Protein AF-A0A353RKH3-F1 (afdb_monomer_lite)

Foldseek 3Di:
DEDEFEDCPPPRVVVQVVCVVVVHHYHYDYPPPV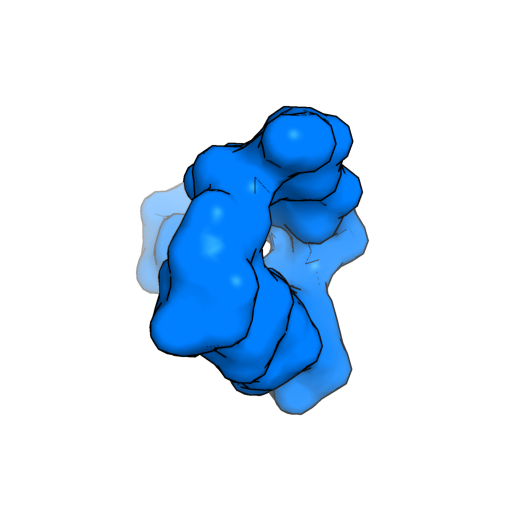D

Radius of gyration: 9.3 Å; chains: 1; bounding box: 18×17×25 Å

pLDDT: mean 96.31, std 3.56, range [81.12, 98.38]

Sequence (35 aa):
MKVCFMGLGYIGLPTAIVAADNGIDVTGVDINPHV

Structure (mmCIF, N/CA/C/O backbone):
data_AF-A0A353RKH3-F1
#
_entry.id   AF-A0A353RKH3-F1
#
loop_
_atom_site.group_PDB
_atom_site.id
_atom_site.type_symbol
_atom_site.label_atom_id
_atom_site.label_alt_id
_atom_site.label_comp_id
_atom_site.label_asym_id
_atom_site.label_entity_id
_atom_site.label_seq_id
_atom_site.pdbx_PDB_ins_code
_atom_site.Cartn_x
_atom_site.Cartn_y
_atom_site.Cartn_z
_atom_site.occupancy
_atom_site.B_iso_or_equiv
_atom_site.auth_seq_id
_atom_site.auth_comp_id
_atom_site.auth_asym_id
_atom_site.auth_atom_id
_atom_site.pdbx_PDB_model_num
ATOM 1 N N . MET A 1 1 ? -10.256 10.938 8.713 1.00 85.12 1 MET A N 1
ATOM 2 C CA . MET A 1 1 ? -9.142 11.544 7.946 1.00 85.12 1 MET A CA 1
ATOM 3 C C . MET A 1 1 ? -8.893 10.662 6.733 1.00 85.12 1 MET A C 1
ATOM 5 O O . MET A 1 1 ? -9.031 9.455 6.888 1.00 85.12 1 MET A O 1
ATOM 9 N N . LYS A 1 2 ? -8.594 11.237 5.562 1.00 94.00 2 LYS A N 1
ATOM 10 C CA . LYS A 1 2 ? -8.243 10.476 4.353 1.00 94.00 2 LYS A CA 1
ATOM 11 C C . LYS A 1 2 ? -6.788 10.742 3.985 1.00 94.00 2 LYS A C 1
ATOM 13 O O . LYS A 1 2 ? -6.378 11.902 4.028 1.00 94.00 2 LYS A O 1
ATOM 18 N N . VAL A 1 3 ? -6.033 9.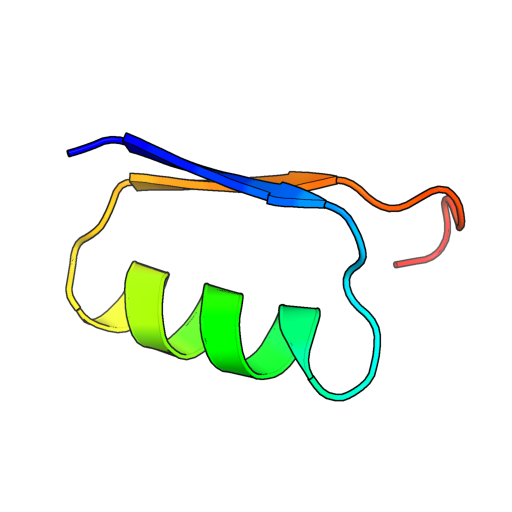701 3.642 1.00 96.81 3 VAL A N 1
ATOM 19 C CA . VAL A 1 3 ? -4.608 9.800 3.292 1.00 96.81 3 VAL A CA 1
ATOM 20 C C . VAL A 1 3 ? -4.345 9.094 1.965 1.00 96.81 3 VAL A C 1
ATOM 22 O O . VAL A 1 3 ? -4.822 7.986 1.734 1.00 96.81 3 VAL A O 1
ATOM 25 N N . CYS A 1 4 ? -3.572 9.745 1.098 1.00 97.69 4 CYS A N 1
ATOM 26 C CA . CYS A 1 4 ? -3.095 9.168 -0.153 1.00 97.69 4 CYS A CA 1
ATOM 27 C C . CYS A 1 4 ? -1.596 8.872 -0.039 1.00 97.69 4 CYS A C 1
ATOM 29 O O . CYS A 1 4 ? -0.809 9.783 0.225 1.00 97.69 4 CYS A O 1
ATOM 31 N N . PHE A 1 5 ? -1.211 7.614 -0.239 1.00 97.31 5 PHE A N 1
ATOM 32 C CA . PHE A 1 5 ? 0.183 7.184 -0.300 1.00 97.31 5 PHE A CA 1
ATOM 33 C C . PHE A 1 5 ? 0.608 7.051 -1.761 1.00 97.31 5 PHE A C 1
ATOM 35 O O . PHE A 1 5 ? 0.089 6.203 -2.482 1.00 97.31 5 PHE A O 1
ATOM 42 N N . MET A 1 6 ? 1.559 7.885 -2.186 1.00 97.06 6 MET A N 1
ATOM 43 C CA . MET A 1 6 ? 2.178 7.808 -3.511 1.00 97.06 6 MET A CA 1
ATOM 44 C C . MET A 1 6 ? 3.501 7.039 -3.424 1.00 97.06 6 MET A C 1
ATOM 46 O O . MET A 1 6 ? 4.436 7.485 -2.760 1.00 97.06 6 MET A O 1
ATOM 50 N N . GLY A 1 7 ? 3.565 5.901 -4.111 1.00 96.50 7 GLY A N 1
ATOM 51 C CA . GLY A 1 7 ? 4.649 4.926 -4.051 1.00 96.50 7 GLY A CA 1
ATOM 52 C C . GLY A 1 7 ? 4.412 3.884 -2.956 1.00 96.50 7 GLY A C 1
ATOM 53 O O . GLY A 1 7 ? 4.425 4.198 -1.768 1.00 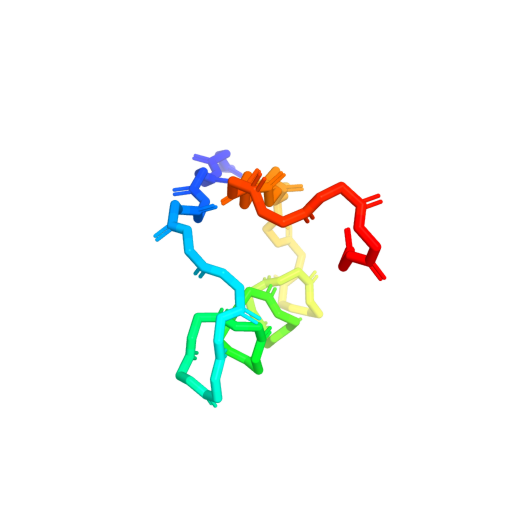96.50 7 GLY A O 1
ATOM 54 N N . LEU A 1 8 ? 4.253 2.626 -3.359 1.00 97.56 8 LEU A N 1
ATOM 55 C CA . LEU A 1 8 ? 3.991 1.45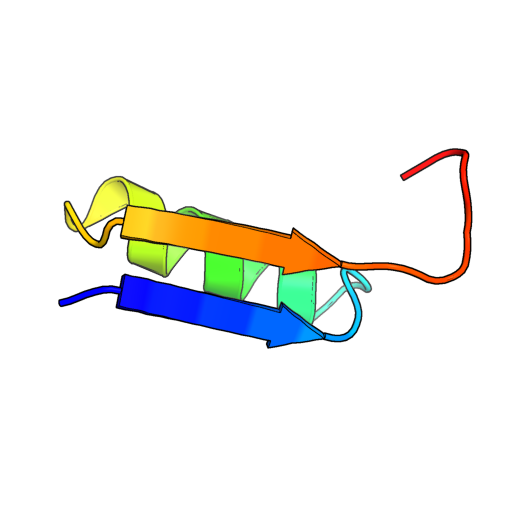0 -2.524 1.00 97.56 8 LEU A CA 1
ATOM 56 C C . LEU A 1 8 ? 5.206 0.506 -2.500 1.00 97.56 8 LEU A C 1
ATOM 58 O O . LEU A 1 8 ? 5.090 -0.715 -2.430 1.00 97.56 8 LEU A O 1
ATOM 62 N N . GLY A 1 9 ? 6.407 1.085 -2.529 1.00 95.38 9 GLY A N 1
ATOM 63 C CA . GLY A 1 9 ? 7.646 0.351 -2.285 1.00 95.38 9 GLY A CA 1
ATOM 64 C C . GLY A 1 9 ? 7.793 -0.083 -0.821 1.00 95.38 9 GLY A C 1
ATOM 65 O O . GLY A 1 9 ? 6.899 0.101 0.005 1.00 95.38 9 GLY A O 1
ATOM 66 N N . TYR A 1 10 ? 8.980 -0.583 -0.468 1.00 96.06 10 TYR A N 1
ATOM 67 C CA . TYR A 1 10 ? 9.284 -1.130 0.864 1.00 96.06 10 TYR A CA 1
ATOM 68 C C . TYR A 1 10 ? 8.963 -0.195 2.046 1.00 96.06 10 TYR A C 1
ATOM 70 O O . TYR A 1 10 ? 8.738 -0.676 3.145 1.00 96.06 10 TYR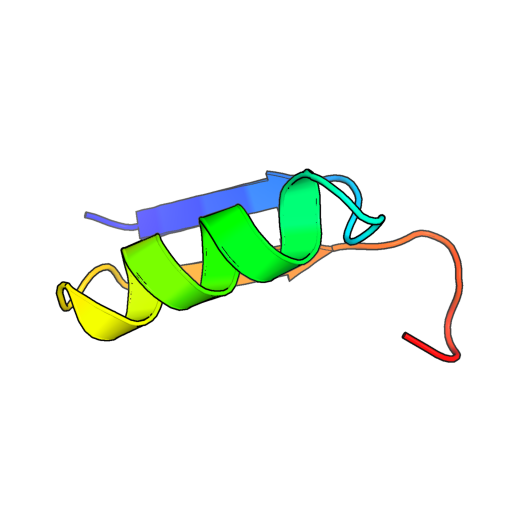 A O 1
ATOM 78 N N . ILE A 1 11 ? 8.928 1.125 1.850 1.00 97.38 11 ILE A N 1
ATOM 79 C CA . ILE A 1 11 ? 8.527 2.074 2.901 1.00 97.38 11 ILE A CA 1
ATOM 80 C C . ILE A 1 11 ? 7.042 2.423 2.801 1.00 97.38 11 ILE A C 1
ATOM 82 O O . ILE A 1 11 ? 6.326 2.393 3.802 1.00 97.38 11 ILE A O 1
ATOM 86 N N . GLY A 1 12 ? 6.575 2.760 1.599 1.00 96.75 12 GLY A N 1
ATOM 87 C CA . GLY A 1 12 ? 5.226 3.276 1.397 1.00 96.75 12 GLY A CA 1
ATOM 88 C C . GLY A 1 12 ? 4.142 2.246 1.693 1.00 96.75 12 GLY A C 1
ATOM 89 O O . GLY A 1 12 ? 3.191 2.565 2.400 1.00 96.75 12 GLY A O 1
ATOM 90 N N . LEU A 1 13 ? 4.320 0.999 1.248 1.00 97.50 13 LEU A N 1
ATOM 91 C CA . LEU A 1 13 ? 3.340 -0.065 1.461 1.00 97.50 13 LEU A CA 1
ATOM 92 C C . LEU A 1 13 ? 3.145 -0.421 2.945 1.00 97.50 13 LEU A C 1
ATOM 94 O O . LEU A 1 13 ? 2.009 -0.334 3.413 1.00 97.50 13 LEU A O 1
ATOM 98 N N . PRO A 1 14 ? 4.185 -0.763 3.734 1.00 98.25 14 PRO A N 1
ATOM 99 C CA . PRO A 1 14 ? 3.970 -1.066 5.148 1.00 98.25 14 PRO A CA 1
ATOM 100 C C . PRO A 1 14 ? 3.465 0.143 5.940 1.00 98.25 14 PRO A C 1
ATOM 102 O O . PRO A 1 14 ? 2.672 -0.030 6.860 1.00 98.25 14 PRO A O 1
ATOM 105 N N . THR A 1 15 ? 3.845 1.369 5.567 1.00 98.19 15 THR A N 1
ATOM 106 C CA . THR A 1 15 ? 3.310 2.573 6.224 1.00 98.19 15 THR A CA 1
ATOM 107 C C . THR A 1 15 ? 1.820 2.765 5.922 1.00 98.19 15 THR A C 1
ATOM 109 O O . THR A 1 15 ? 1.044 3.046 6.836 1.00 98.19 15 THR A O 1
ATOM 112 N N . ALA A 1 16 ? 1.404 2.570 4.666 1.00 98.06 16 ALA A N 1
ATOM 113 C CA . ALA A 1 16 ? 0.003 2.625 4.255 1.00 98.06 16 ALA A CA 1
ATOM 114 C C . ALA A 1 16 ? -0.844 1.567 4.980 1.00 98.06 16 ALA A C 1
ATOM 116 O O . ALA A 1 16 ? -1.941 1.877 5.444 1.00 98.06 16 ALA A O 1
ATOM 117 N N . ILE A 1 17 ? -0.305 0.352 5.142 1.00 97.88 17 ILE A N 1
ATOM 118 C CA . ILE A 1 17 ? -0.947 -0.740 5.887 1.00 97.88 17 ILE A CA 1
ATOM 119 C C . ILE A 1 17 ? -1.158 -0.348 7.351 1.00 97.88 17 ILE A C 1
ATOM 121 O O . ILE A 1 17 ? -2.279 -0.439 7.842 1.00 97.88 17 ILE A O 1
ATOM 125 N N . VAL A 1 18 ? -0.118 0.135 8.039 1.00 98.31 18 VAL A N 1
ATOM 126 C CA . VAL A 1 18 ? -0.237 0.551 9.448 1.00 98.31 18 VAL A CA 1
ATOM 127 C C . VAL A 1 18 ? -1.244 1.694 9.601 1.00 98.31 18 VAL A C 1
ATOM 129 O O . VAL A 1 18 ? -2.042 1.685 10.535 1.00 98.31 18 VAL A O 1
ATOM 132 N N . ALA A 1 19 ? -1.258 2.666 8.684 1.00 98.12 19 ALA A N 1
ATOM 133 C CA . ALA A 1 19 ? -2.238 3.750 8.712 1.00 98.12 19 ALA A CA 1
ATOM 134 C C . ALA A 1 19 ? -3.679 3.230 8.556 1.00 98.12 19 ALA A C 1
ATOM 136 O O . ALA A 1 19 ? -4.556 3.627 9.326 1.00 98.12 19 ALA A O 1
ATOM 137 N N . ALA A 1 20 ? -3.911 2.321 7.605 1.00 98.06 20 ALA A N 1
ATOM 138 C CA . ALA A 1 20 ? -5.220 1.713 7.382 1.00 98.06 20 ALA A CA 1
ATOM 139 C C . ALA A 1 20 ? -5.687 0.879 8.588 1.00 98.06 20 ALA A C 1
ATOM 141 O O . ALA A 1 20 ? -6.837 1.000 9.008 1.00 98.06 20 ALA A O 1
ATOM 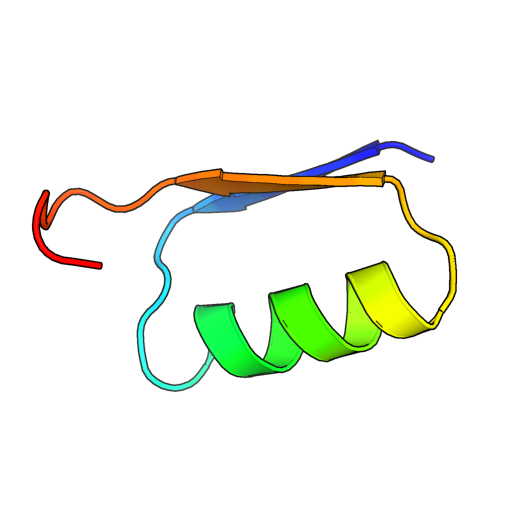142 N N . ASP A 1 21 ? -4.783 0.102 9.193 1.00 98.25 21 ASP A N 1
ATOM 143 C CA . ASP A 1 21 ? -5.055 -0.718 10.384 1.00 98.25 21 ASP A CA 1
ATOM 144 C C . ASP A 1 21 ? -5.451 0.135 11.605 1.00 98.25 21 ASP A C 1
ATOM 146 O O . ASP A 1 21 ? -6.286 -0.254 12.417 1.00 98.25 21 ASP A O 1
ATOM 150 N N . ASN A 1 22 ? -4.948 1.372 11.679 1.00 97.69 22 ASN A N 1
ATOM 151 C CA . ASN A 1 22 ? -5.345 2.361 12.687 1.00 97.69 22 ASN A CA 1
ATOM 152 C C . ASN A 1 22 ? -6.650 3.114 12.339 1.00 97.69 22 ASN A C 1
ATOM 154 O O . ASN A 1 22 ? -6.960 4.141 12.949 1.00 97.69 22 ASN A O 1
ATOM 158 N N . GLY A 1 23 ? -7.428 2.631 11.366 1.00 97.62 23 GLY A N 1
ATOM 159 C CA . GLY A 1 23 ? -8.742 3.174 11.011 1.00 97.62 23 GLY A CA 1
ATOM 160 C C . GLY A 1 23 ? -8.702 4.432 10.139 1.00 97.62 23 GLY A C 1
ATOM 161 O O . GLY A 1 23 ? -9.701 5.153 10.049 1.00 97.62 23 GLY A O 1
ATOM 162 N N . ILE A 1 24 ? -7.564 4.728 9.506 1.00 98.12 24 ILE A N 1
ATOM 163 C CA . ILE A 1 24 ? -7.458 5.819 8.533 1.00 98.12 24 ILE A CA 1
ATOM 164 C C . ILE A 1 24 ? -7.943 5.314 7.171 1.00 98.12 24 ILE A C 1
ATOM 166 O O . ILE A 1 24 ? -7.573 4.233 6.727 1.00 98.12 24 ILE A O 1
ATOM 170 N N . ASP A 1 25 ? -8.752 6.117 6.481 1.00 98.38 25 ASP A N 1
ATOM 171 C CA . ASP A 1 25 ? -9.160 5.827 5.104 1.00 98.38 25 ASP A CA 1
ATOM 172 C C . ASP A 1 25 ? -7.974 6.098 4.162 1.00 98.38 25 ASP A C 1
ATOM 174 O O . ASP A 1 25 ? -7.549 7.250 3.999 1.00 98.38 25 ASP A O 1
ATOM 178 N N . VAL A 1 26 ? -7.400 5.030 3.605 1.00 98.31 26 VAL A N 1
ATOM 179 C CA . VAL A 1 26 ? -6.152 5.056 2.835 1.00 98.31 26 VAL A CA 1
ATOM 180 C C . VAL A 1 26 ? -6.412 4.738 1.367 1.00 98.31 26 VAL A C 1
ATOM 182 O O . VAL A 1 26 ? -7.053 3.749 1.025 1.00 98.31 26 VAL A O 1
ATOM 185 N N . THR A 1 27 ? -5.843 5.554 0.482 1.00 98.06 27 THR A N 1
ATOM 186 C CA . THR A 1 27 ? -5.711 5.257 -0.950 1.00 98.06 27 THR A CA 1
ATOM 187 C C . THR A 1 27 ? -4.231 5.108 -1.295 1.00 98.06 27 THR A C 1
ATOM 189 O O . THR A 1 27 ? -3.448 6.025 -1.054 1.00 98.06 27 THR A O 1
ATOM 192 N N . GLY A 1 28 ? -3.837 3.960 -1.843 1.00 97.06 28 GLY A N 1
ATOM 193 C CA . GLY A 1 28 ? -2.487 3.730 -2.363 1.00 97.06 28 GLY A CA 1
ATOM 194 C C . GLY A 1 28 ? -2.419 3.993 -3.867 1.00 97.06 28 GLY A C 1
ATOM 195 O O . GLY A 1 28 ? -3.351 3.652 -4.592 1.00 97.06 28 GLY A O 1
ATOM 196 N N . VAL A 1 29 ? -1.329 4.600 -4.333 1.00 97.75 29 VAL A N 1
ATOM 197 C CA . VAL A 1 29 ? -1.061 4.858 -5.754 1.00 97.75 29 VAL A CA 1
ATOM 198 C C . VAL A 1 29 ? 0.377 4.460 -6.059 1.00 97.75 29 VAL A C 1
ATOM 200 O O . VAL A 1 29 ? 1.300 4.987 -5.442 1.00 97.75 29 VAL A O 1
ATOM 203 N N . ASP A 1 30 ? 0.579 3.579 -7.035 1.00 97.50 30 ASP A N 1
ATOM 204 C CA . ASP A 1 30 ? 1.900 3.227 -7.561 1.00 97.50 30 ASP A CA 1
ATOM 205 C C . ASP A 1 30 ? 1.916 3.329 -9.093 1.00 97.50 30 ASP A C 1
ATOM 207 O O . ASP A 1 30 ? 0.872 3.281 -9.747 1.00 97.50 30 ASP A O 1
ATOM 211 N N . ILE A 1 31 ? 3.105 3.509 -9.667 1.00 97.00 31 ILE A N 1
ATOM 212 C CA . ILE A 1 31 ? 3.297 3.501 -11.122 1.00 97.00 31 ILE A CA 1
ATOM 213 C C . ILE A 1 31 ? 3.363 2.077 -11.674 1.00 97.00 31 ILE A C 1
ATOM 215 O O . ILE A 1 31 ? 3.102 1.869 -12.858 1.00 97.00 31 ILE A O 1
ATOM 219 N N . ASN A 1 32 ? 3.755 1.108 -10.843 1.00 95.88 32 ASN A N 1
ATOM 220 C CA . ASN A 1 32 ? 3.813 -0.291 -11.208 1.00 95.88 32 ASN A CA 1
ATOM 221 C C . ASN A 1 32 ? 2.399 -0.881 -11.110 1.00 95.88 32 ASN A C 1
ATOM 223 O O . ASN A 1 32 ? 1.894 -1.046 -10.003 1.00 95.88 32 ASN A O 1
ATOM 227 N N . PRO A 1 33 ? 1.767 -1.257 -12.234 1.00 94.00 33 PRO A N 1
ATOM 228 C CA . PRO A 1 33 ? 0.401 -1.779 -12.234 1.00 94.00 33 PRO A CA 1
ATOM 229 C C . PRO A 1 33 ? 0.280 -3.181 -11.616 1.00 94.00 33 PRO A C 1
ATOM 231 O O . PRO A 1 33 ? -0.821 -3.719 -11.535 1.00 94.00 33 PRO A O 1
ATOM 234 N N . HIS A 1 34 ? 1.401 -3.809 -11.252 1.00 92.19 34 HIS A N 1
ATOM 235 C CA . HIS A 1 34 ? 1.442 -5.128 -10.619 1.00 92.19 34 HIS A CA 1
ATOM 236 C C . HIS A 1 34 ? 1.497 -5.075 -9.087 1.00 92.19 34 HIS A C 1
ATOM 238 O O . HIS A 1 34 ? 1.576 -6.135 -8.463 1.00 92.19 34 HIS A O 1
ATOM 244 N N . VAL A 1 35 ? 1.511 -3.875 -8.502 1.00 81.12 35 VAL A N 1
ATOM 245 C CA . VAL A 1 35 ? 1.451 -3.641 -7.051 1.00 81.12 35 VAL A CA 1
ATOM 246 C C . VAL A 1 35 ? 0.038 -3.251 -6.648 1.00 81.12 35 VAL A C 1
ATOM 248 O O . VAL A 1 35 ? -0.603 -2.495 -7.410 1.00 81.12 35 VAL A O 1
#

Secondary structure (DSSP, 8-state):
-EEEEE--STTHHHHHHHHHHTT-EEEEE-S-TT-